Protein AF-A0A5K1CW20-F1 (afdb_monomer)

Secondary structure (DSSP, 8-state):
-HHHHHHHHHHHTHHHHHTT---------SGGG-SS---S-GGGT--TT------

pLDDT: mean 93.84, std 3.21, range [86.06, 97.94]

Organism: NCBI:txid210225

Structure (mmCIF, N/CA/C/O backbone):
data_AF-A0A5K1CW20-F1
#
_entry.id   AF-A0A5K1CW20-F1
#
loop_
_atom_site.group_PDB
_atom_site.id
_atom_site.type_symbol
_atom_site.label_atom_id
_atom_site.label_alt_id
_atom_site.la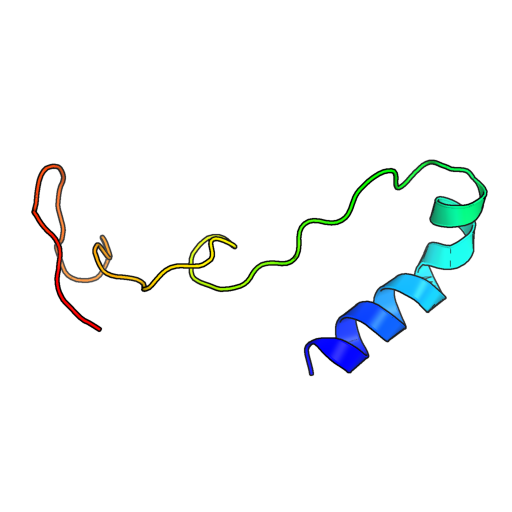bel_comp_id
_atom_site.label_asym_id
_atom_site.label_entity_id
_atom_site.label_seq_id
_atom_site.pdbx_PDB_ins_code
_atom_site.Cartn_x
_atom_site.Cartn_y
_atom_site.Cartn_z
_atom_site.occupancy
_atom_site.B_iso_or_equiv
_atom_site.auth_seq_id
_atom_site.auth_comp_id
_atom_site.auth_asym_id
_atom_site.auth_atom_id
_atom_site.pdbx_PDB_model_num
ATOM 1 N N . VAL A 1 1 ? 9.637 2.536 11.512 1.00 92.19 1 VAL A N 1
ATOM 2 C CA . VAL A 1 1 ? 8.737 3.428 10.734 1.00 92.19 1 VAL A CA 1
ATOM 3 C C . VAL A 1 1 ? 7.453 2.723 10.325 1.00 92.19 1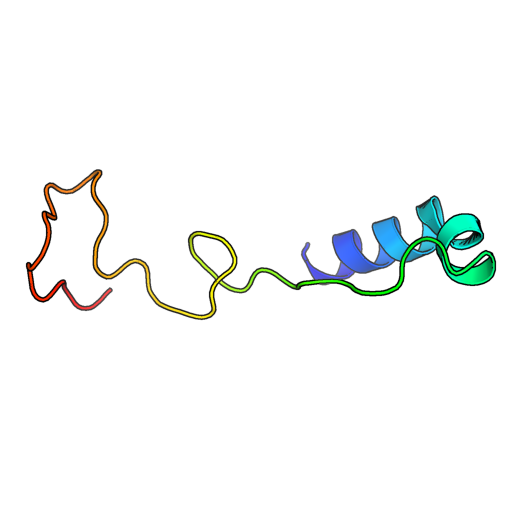 VAL A C 1
ATOM 5 O O . VAL A 1 1 ? 6.456 2.981 10.975 1.00 92.19 1 VAL A O 1
ATOM 8 N N . TYR A 1 2 ? 7.431 1.826 9.326 1.00 94.38 2 TYR A N 1
ATOM 9 C CA . TYR A 1 2 ? 6.167 1.190 8.898 1.00 94.38 2 TYR A CA 1
ATOM 10 C C . TYR A 1 2 ? 5.492 0.387 10.013 1.00 94.38 2 TYR A C 1
ATOM 12 O O . TYR A 1 2 ? 4.299 0.544 10.246 1.00 94.38 2 TYR A O 1
ATOM 20 N N . PHE A 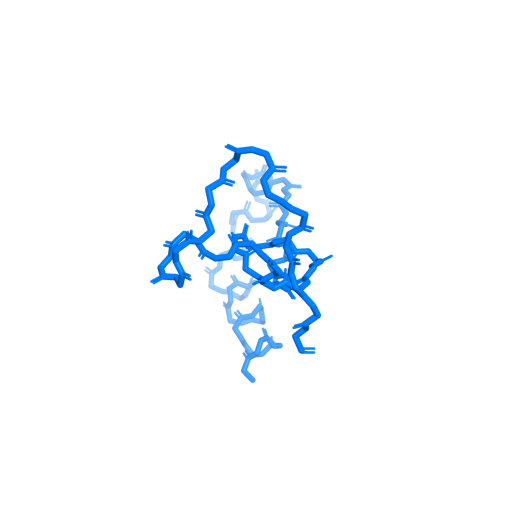1 3 ? 6.271 -0.410 10.751 1.00 95.31 3 PHE A N 1
ATOM 21 C CA . PHE A 1 3 ? 5.773 -1.136 11.920 1.00 95.31 3 PHE A CA 1
ATOM 22 C C . PHE A 1 3 ? 5.176 -0.197 12.974 1.00 95.31 3 PHE A C 1
ATOM 24 O O . PHE A 1 3 ? 4.041 -0.387 13.400 1.00 95.31 3 PHE A O 1
ATOM 31 N N . ASP A 1 4 ? 5.917 0.844 13.356 1.00 97.31 4 ASP A N 1
ATOM 32 C CA . ASP A 1 4 ? 5.479 1.793 14.384 1.00 97.31 4 ASP A CA 1
ATOM 33 C C . ASP A 1 4 ? 4.229 2.564 13.950 1.00 97.31 4 ASP A C 1
ATOM 35 O O . ASP A 1 4 ? 3.340 2.788 14.764 1.00 97.31 4 ASP A O 1
ATOM 39 N N . TYR A 1 5 ? 4.127 2.908 12.663 1.00 96.38 5 TYR A N 1
ATOM 40 C CA . TYR A 1 5 ? 2.950 3.557 12.091 1.00 96.38 5 TYR A CA 1
ATOM 41 C C . TYR A 1 5 ? 1.721 2.647 12.155 1.00 96.38 5 TYR A C 1
ATOM 43 O O . TYR A 1 5 ? 0.688 3.057 12.675 1.00 96.38 5 TYR A O 1
ATOM 51 N N . MET A 1 6 ? 1.842 1.392 11.706 1.00 96.94 6 MET A N 1
ATOM 52 C CA . MET A 1 6 ? 0.751 0.412 11.791 1.00 96.94 6 MET A CA 1
ATOM 53 C C . MET A 1 6 ? 0.335 0.155 13.242 1.00 96.94 6 MET A C 1
ATOM 55 O O . MET A 1 6 ? -0.853 0.072 13.544 1.00 96.94 6 MET A O 1
ATOM 59 N N . ARG A 1 7 ? 1.304 0.081 14.161 1.00 96.94 7 ARG A N 1
ATOM 60 C CA . ARG A 1 7 ? 1.034 -0.077 15.592 1.00 96.94 7 ARG A CA 1
ATOM 61 C C . ARG A 1 7 ? 0.294 1.133 16.155 1.00 96.94 7 ARG A C 1
ATOM 63 O O . ARG A 1 7 ? -0.690 0.953 16.862 1.00 96.94 7 ARG A O 1
ATOM 70 N N . SER A 1 8 ? 0.748 2.343 15.837 1.00 97.94 8 SER A N 1
ATOM 71 C CA . SER A 1 8 ? 0.091 3.581 16.261 1.00 97.94 8 SER A CA 1
ATOM 72 C C . SER A 1 8 ? -1.333 3.670 15.713 1.00 97.94 8 SER A C 1
ATOM 74 O O . SER A 1 8 ? -2.239 3.997 16.466 1.00 97.94 8 SER A O 1
ATOM 76 N N . PHE A 1 9 ? -1.543 3.327 14.439 1.00 97.31 9 PHE A N 1
ATOM 77 C CA . PHE A 1 9 ? -2.864 3.289 13.811 1.00 97.31 9 PHE A CA 1
ATOM 78 C C . PHE A 1 9 ? -3.795 2.291 14.509 1.00 97.31 9 PHE A C 1
ATOM 80 O O . PHE A 1 9 ? -4.929 2.622 14.838 1.00 97.31 9 PHE A O 1
ATOM 87 N N . ARG A 1 10 ? -3.304 1.082 14.808 1.00 95.56 10 ARG A N 1
ATOM 88 C CA . ARG A 1 10 ? -4.097 0.073 15.518 1.00 95.56 10 ARG A CA 1
ATOM 89 C C . ARG A 1 10 ? -4.480 0.523 16.929 1.00 95.56 10 ARG A C 1
ATOM 91 O O . ARG A 1 10 ? -5.579 0.198 17.357 1.00 95.56 10 ARG A O 1
ATOM 98 N N . VAL A 1 11 ? -3.596 1.217 17.646 1.00 97.38 11 VAL A N 1
ATOM 99 C CA . VAL A 1 11 ? -3.875 1.703 19.010 1.00 97.38 11 VAL A CA 1
ATOM 100 C C . VAL A 1 11 ? -4.853 2.878 18.995 1.00 97.38 11 VAL A C 1
ATOM 102 O O . VAL A 1 11 ? -5.797 2.874 19.771 1.00 97.38 11 VAL A O 1
ATOM 105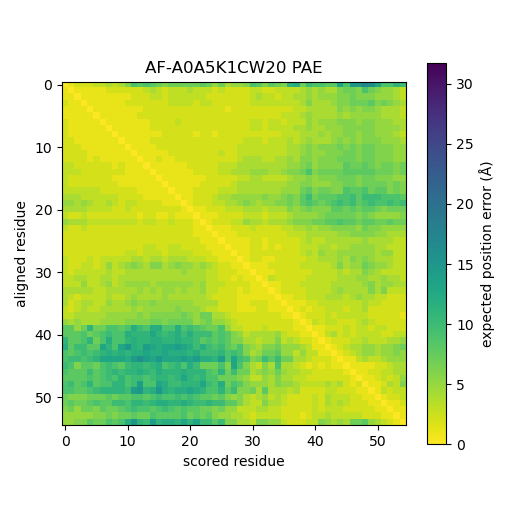 N N . GLU A 1 12 ? -4.655 3.851 18.106 1.00 97.62 12 GLU A N 1
ATOM 106 C CA . GLU A 1 12 ? -5.485 5.061 18.050 1.00 97.62 12 GLU A CA 1
ATOM 107 C C . GLU A 1 12 ? -6.924 4.766 17.606 1.00 97.62 12 GLU A C 1
ATOM 109 O 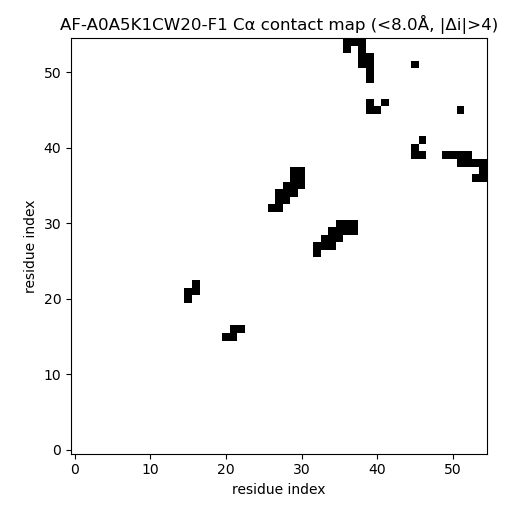O . GLU A 1 12 ? -7.871 5.353 18.119 1.00 97.62 12 GLU A O 1
ATOM 114 N N . PHE A 1 13 ? -7.102 3.833 16.667 1.00 96.69 13 PHE A N 1
ATOM 115 C CA . PHE A 1 13 ? -8.407 3.510 16.088 1.00 96.69 13 PHE A CA 1
ATOM 116 C C . PHE A 1 13 ? -9.018 2.209 16.641 1.00 96.69 13 PHE A C 1
ATOM 118 O O . PHE A 1 13 ? -9.899 1.642 15.998 1.00 96.69 13 PHE A O 1
ATOM 125 N N . ASP A 1 14 ? -8.573 1.724 17.810 1.00 96.81 14 ASP A N 1
ATOM 126 C CA . ASP A 1 14 ? -9.030 0.464 18.433 1.00 96.81 14 ASP A CA 1
ATOM 127 C C . ASP A 1 14 ? -10.563 0.350 18.493 1.00 96.81 14 ASP A C 1
ATOM 129 O O . ASP A 1 14 ? -11.123 -0.656 18.061 1.00 96.81 14 ASP A O 1
ATOM 133 N N . GLU A 1 15 ? -11.252 1.422 18.893 1.00 97.50 15 GLU A N 1
ATOM 134 C CA . GLU A 1 15 ? -12.720 1.457 18.972 1.00 97.50 15 GLU A CA 1
ATOM 135 C C . GLU A 1 15 ? -13.404 1.185 17.621 1.00 97.50 15 GLU A C 1
ATOM 137 O O . GLU A 1 15 ? -14.451 0.542 17.570 1.00 97.50 15 GLU A O 1
ATOM 142 N N . PHE A 1 16 ? -12.810 1.621 16.505 1.00 97.12 16 PHE A N 1
ATOM 143 C CA . PHE A 1 16 ? -13.353 1.387 15.163 1.00 97.12 16 PHE A CA 1
ATOM 144 C C . PHE A 1 16 ? -13.129 -0.047 14.679 1.00 97.12 16 PHE A C 1
ATOM 146 O O . PHE A 1 16 ? -13.917 -0.543 13.869 1.00 97.12 16 PHE A O 1
ATOM 153 N N . PHE A 1 17 ? -12.079 -0.712 15.168 1.00 94.88 17 PHE A N 1
ATOM 154 C CA . PHE A 1 17 ? -11.868 -2.139 14.935 1.00 94.88 17 PHE A CA 1
ATOM 155 C C . PHE A 1 17 ? -12.873 -2.973 15.728 1.00 94.88 17 PHE A C 1
ATOM 157 O O . PHE A 1 17 ? -13.516 -3.847 15.152 1.00 94.88 17 PHE A O 1
ATOM 164 N N . GLU A 1 18 ? -13.070 -2.662 17.012 1.00 96.19 18 GLU A N 1
ATOM 165 C CA . GLU A 1 18 ? -14.046 -3.350 17.871 1.00 96.19 18 GLU A CA 1
ATOM 166 C C . GLU A 1 18 ? -15.490 -3.136 17.388 1.00 96.19 18 GLU A C 1
ATOM 168 O O . GLU A 1 18 ? -16.302 -4.060 17.392 1.00 96.19 18 GLU A O 1
ATOM 173 N N . ALA A 1 19 ? -15.809 -1.939 16.887 1.00 96.69 19 ALA A N 1
ATOM 174 C CA . ALA A 1 19 ? -17.104 -1.639 16.278 1.00 96.69 19 ALA A CA 1
ATOM 175 C C . ALA A 1 19 ? -17.298 -2.265 14.880 1.00 96.69 19 ALA A C 1
ATOM 177 O O . ALA A 1 19 ? -18.379 -2.134 14.303 1.00 96.69 19 ALA A O 1
ATOM 178 N N . GLY A 1 20 ? -16.272 -2.907 14.306 1.00 94.19 20 GLY A N 1
ATOM 179 C CA . GLY A 1 20 ? -16.319 -3.502 12.966 1.00 94.19 20 GLY A CA 1
ATOM 180 C C . GLY A 1 20 ? -16.431 -2.486 11.822 1.00 94.19 20 GLY A C 1
ATOM 181 O O . GLY A 1 20 ? -16.837 -2.851 10.720 1.00 94.19 20 GLY A O 1
ATOM 182 N N . ILE A 1 21 ? -16.099 -1.214 12.069 1.00 97.31 21 ILE A N 1
ATOM 183 C CA . ILE A 1 21 ? -16.148 -0.136 11.068 1.00 97.31 21 ILE A CA 1
ATOM 184 C C . ILE A 1 21 ? -14.974 -0.265 10.093 1.00 97.31 21 ILE A C 1
ATOM 186 O O . ILE A 1 21 ? -15.146 -0.087 8.888 1.00 97.31 21 ILE A O 1
ATOM 190 N N . ILE A 1 22 ? -13.783 -0.589 10.603 1.00 96.56 22 ILE A N 1
ATOM 191 C CA . ILE A 1 22 ? -12.614 -0.905 9.776 1.00 96.56 22 ILE A CA 1
ATOM 192 C C . ILE A 1 22 ? -12.612 -2.414 9.526 1.00 96.56 22 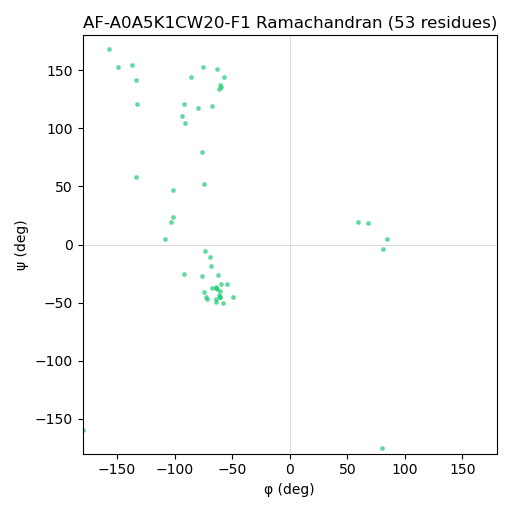ILE A C 1
ATOM 194 O O . ILE A 1 22 ? -12.272 -3.194 10.413 1.00 96.56 22 ILE A O 1
ATOM 198 N N . SER A 1 23 ? -12.997 -2.823 8.319 1.00 95.50 23 SER A N 1
ATOM 199 C CA . SER A 1 23 ? -13.068 -4.235 7.923 1.00 95.50 23 SER A CA 1
ATOM 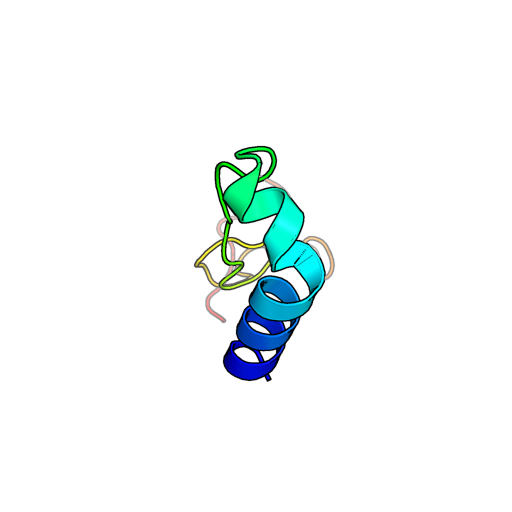200 C C . SER A 1 23 ? -11.787 -4.760 7.273 1.00 95.50 23 SER A C 1
ATOM 202 O O . SER A 1 23 ? -11.528 -5.961 7.317 1.00 95.50 23 SER A O 1
ATOM 204 N N . GLU A 1 24 ? -10.985 -3.880 6.672 1.00 95.31 24 GLU A N 1
ATOM 205 C CA . GLU A 1 24 ? -9.800 -4.248 5.899 1.00 95.31 24 GLU A CA 1
ATOM 206 C C . GLU A 1 24 ? -8.722 -3.160 5.970 1.00 95.31 24 GLU A C 1
ATOM 208 O O . GLU A 1 24 ? -9.013 -1.979 6.171 1.00 95.31 24 GLU A O 1
ATOM 213 N N . ILE A 1 25 ? -7.462 -3.575 5.814 1.00 95.81 25 ILE A N 1
ATOM 214 C CA . ILE A 1 25 ? -6.303 -2.688 5.739 1.00 95.81 25 ILE A CA 1
ATOM 215 C C . ILE A 1 25 ? -5.441 -3.110 4.550 1.00 95.81 25 ILE A C 1
ATOM 217 O O . ILE A 1 25 ? -4.902 -4.216 4.527 1.00 95.81 25 ILE A O 1
ATOM 221 N N . GLU A 1 26 ? -5.235 -2.194 3.608 1.00 96.88 26 GLU A N 1
ATOM 222 C CA . GLU A 1 26 ? -4.285 -2.374 2.513 1.00 96.88 26 GLU A CA 1
ATOM 223 C C . GLU A 1 26 ? -2.914 -1.807 2.898 1.00 96.88 26 GLU A C 1
ATOM 225 O O . GLU A 1 26 ? -2.764 -0.621 3.204 1.00 96.88 26 GLU A O 1
ATOM 230 N N . ILE A 1 27 ? -1.887 -2.661 2.886 1.00 96.56 27 ILE A N 1
ATOM 231 C CA . ILE A 1 27 ? -0.515 -2.252 3.193 1.00 96.56 27 ILE A CA 1
ATOM 232 C C . ILE A 1 27 ? 0.212 -1.909 1.899 1.00 96.56 27 ILE A C 1
ATOM 234 O O . ILE A 1 27 ? 0.547 -2.786 1.106 1.00 96.56 27 ILE A O 1
ATOM 238 N N . GLY A 1 28 ? 0.494 -0.620 1.717 1.00 96.56 28 GLY A N 1
ATOM 239 C CA . GLY A 1 28 ? 1.249 -0.136 0.570 1.00 96.56 28 GLY A CA 1
ATOM 240 C C . GLY A 1 28 ? 2.707 -0.600 0.597 1.00 96.56 28 GLY A C 1
ATOM 241 O O . GLY A 1 28 ? 3.446 -0.242 1.513 1.00 96.56 28 GLY A O 1
ATOM 242 N N . LEU A 1 29 ? 3.138 -1.357 -0.418 1.00 95.38 29 LEU A N 1
ATOM 243 C CA . LEU A 1 29 ? 4.503 -1.913 -0.498 1.00 95.38 29 LEU A CA 1
ATOM 244 C C . LEU A 1 29 ? 5.396 -1.250 -1.560 1.00 95.38 29 LEU A C 1
ATOM 246 O O . LEU A 1 29 ? 6.537 -1.669 -1.759 1.00 95.38 29 LEU A O 1
ATOM 250 N N . GLY A 1 30 ? 4.907 -0.207 -2.230 1.00 93.56 30 GLY A N 1
ATOM 251 C CA . GLY A 1 30 ? 5.633 0.458 -3.307 1.00 93.56 30 GLY A CA 1
ATOM 252 C C . GLY A 1 30 ? 4.864 1.634 -3.924 1.00 93.56 30 GLY A C 1
ATOM 253 O O . GLY A 1 30 ? 3.982 2.210 -3.275 1.00 93.56 30 GLY A O 1
ATOM 254 N N . PRO A 1 31 ? 5.210 2.057 -5.154 1.00 89.94 31 PRO A N 1
ATOM 255 C CA . PRO A 1 31 ? 4.558 3.177 -5.821 1.00 89.94 31 PRO A CA 1
ATOM 256 C C . PRO A 1 31 ? 3.065 2.892 -5.990 1.00 89.94 31 PRO A C 1
ATOM 258 O O . PRO A 1 31 ? 2.675 1.794 -6.378 1.00 89.94 31 PRO A O 1
ATOM 261 N N . CYS A 1 32 ? 2.232 3.891 -5.695 1.00 91.12 32 CYS A N 1
ATOM 262 C CA . CYS A 1 32 ? 0.771 3.750 -5.686 1.00 91.12 32 CYS A CA 1
ATOM 263 C C . CYS A 1 32 ? 0.243 2.680 -4.704 1.00 91.12 32 CYS A C 1
ATOM 265 O O . CYS A 1 32 ? -0.884 2.236 -4.861 1.00 91.12 32 CYS A O 1
ATOM 267 N N . GLY A 1 33 ? 1.034 2.272 -3.702 1.00 93.56 33 GLY A N 1
ATOM 268 C CA . GLY A 1 33 ? 0.668 1.213 -2.753 1.00 93.56 33 GLY A CA 1
ATOM 269 C C . GLY A 1 33 ? 0.899 -0.207 -3.283 1.00 93.56 33 GLY A C 1
ATOM 270 O O . GLY A 1 33 ? 0.773 -1.173 -2.539 1.00 93.56 33 GLY A O 1
ATOM 271 N N . GLU A 1 34 ? 1.311 -0.357 -4.538 1.00 95.25 34 GLU A N 1
ATOM 272 C CA . GLU A 1 34 ? 1.455 -1.659 -5.183 1.00 95.25 34 GLU A CA 1
ATOM 273 C C . GLU A 1 34 ? 2.825 -2.280 -4.894 1.00 95.25 34 GLU A C 1
ATOM 275 O O . GLU A 1 34 ? 3.849 -1.591 -4.866 1.00 95.25 34 GLU A O 1
ATOM 280 N N . LEU A 1 35 ? 2.870 -3.607 -4.749 1.00 94.88 35 LEU A N 1
ATOM 281 C CA . LEU A 1 35 ? 4.124 -4.348 -4.631 1.00 94.88 35 LEU A CA 1
ATOM 282 C C . LEU A 1 35 ? 4.795 -4.480 -6.004 1.00 94.88 35 LEU A C 1
ATOM 284 O O . LEU A 1 35 ? 4.694 -5.505 -6.677 1.00 94.88 35 LEU A O 1
ATOM 288 N N . ARG A 1 36 ? 5.466 -3.415 -6.437 1.00 93.25 36 ARG A N 1
ATOM 289 C CA . ARG A 1 36 ? 6.241 -3.390 -7.679 1.00 93.25 36 ARG A CA 1
ATOM 290 C C . ARG A 1 36 ? 7.314 -2.315 -7.658 1.00 93.25 36 ARG A C 1
ATOM 292 O O . ARG A 1 36 ? 7.292 -1.393 -6.847 1.00 93.25 36 ARG A O 1
ATOM 299 N N . TYR A 1 37 ? 8.210 -2.385 -8.630 1.00 93.56 37 TYR A N 1
ATOM 300 C CA . TYR A 1 37 ? 9.112 -1.285 -8.928 1.00 93.56 37 TYR A CA 1
ATOM 301 C C . TYR A 1 37 ? 8.387 -0.146 -9.669 1.00 93.56 37 TYR A C 1
ATOM 303 O O . TYR A 1 37 ? 7.414 -0.383 -10.401 1.00 93.56 37 TYR A O 1
ATOM 311 N N . PRO A 1 38 ? 8.853 1.107 -9.529 1.00 92.69 38 PRO A N 1
ATOM 312 C CA . PRO A 1 38 ? 8.360 2.240 -10.310 1.00 92.69 38 PRO A CA 1
ATOM 313 C C . PRO A 1 38 ? 8.880 2.216 -11.761 1.00 92.69 38 PRO A C 1
ATOM 315 O O . PRO A 1 38 ? 9.394 3.212 -12.248 1.00 92.69 38 PRO A O 1
ATOM 318 N N . SER A 1 39 ? 8.714 1.099 -12.474 1.00 90.88 39 SER A N 1
ATOM 319 C CA . SER A 1 39 ? 9.287 0.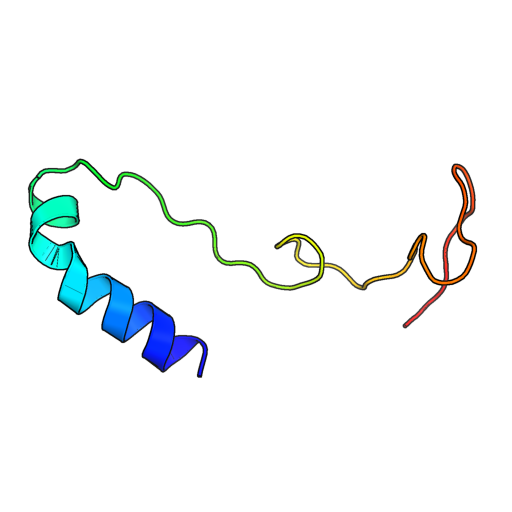851 -13.811 1.00 90.88 39 SER A CA 1
ATOM 320 C C . SER A 1 39 ? 8.704 1.689 -14.955 1.00 90.88 39 SER A C 1
ATOM 322 O O . SER A 1 39 ? 9.248 1.682 -16.054 1.00 90.88 39 SER A O 1
ATOM 324 N N . TYR A 1 40 ? 7.602 2.407 -14.735 1.00 89.56 40 TYR A N 1
ATOM 325 C CA . TYR A 1 40 ? 6.933 3.235 -15.750 1.00 89.56 40 TYR A CA 1
ATOM 326 C C . TYR A 1 40 ? 6.565 4.633 -15.223 1.00 89.56 40 TYR A C 1
ATOM 328 O O . TYR A 1 40 ? 5.395 5.026 -15.189 1.00 89.56 40 TYR A O 1
ATOM 336 N N . PRO A 1 41 ? 7.537 5.428 -14.753 1.00 89.44 41 PRO A N 1
ATOM 337 C CA . PRO A 1 41 ? 7.218 6.690 -14.117 1.00 89.44 41 PRO A CA 1
ATOM 338 C C . PRO A 1 41 ? 6.930 7.770 -15.169 1.00 89.44 41 PRO A C 1
ATOM 340 O O . PRO A 1 41 ? 7.813 8.193 -15.916 1.00 89.44 41 PRO A O 1
ATOM 343 N N . ILE A 1 42 ? 5.700 8.297 -15.167 1.00 88.06 42 ILE A N 1
ATOM 344 C CA . ILE A 1 42 ? 5.274 9.408 -16.046 1.00 88.06 42 ILE A CA 1
ATOM 345 C C . ILE A 1 42 ? 6.207 10.624 -15.898 1.00 88.06 42 ILE A C 1
ATOM 347 O O . ILE A 1 42 ? 6.496 11.321 -16.870 1.00 88.06 42 ILE A O 1
ATOM 351 N N . ARG A 1 43 ? 6.737 10.854 -14.686 1.00 86.19 43 ARG A N 1
ATOM 352 C CA . ARG A 1 43 ? 7.674 11.951 -14.389 1.00 86.19 43 ARG A CA 1
ATOM 353 C C . ARG A 1 43 ? 8.996 11.859 -15.155 1.00 86.19 43 ARG A C 1
ATOM 355 O O . ARG A 1 43 ? 9.593 12.897 -15.408 1.00 86.19 43 ARG A O 1
ATOM 362 N N . HIS A 1 44 ? 9.424 10.659 -15.546 1.00 86.06 44 HIS A N 1
ATOM 363 C CA . HIS A 1 44 ? 10.634 10.454 -16.350 1.00 86.06 44 HIS A CA 1
ATOM 364 C C . HIS A 1 44 ? 10.313 10.199 -17.829 1.00 86.06 44 HIS A C 1
ATOM 366 O O . HIS A 1 44 ? 11.106 9.612 -18.553 1.00 86.06 44 HIS A O 1
ATOM 372 N N . GLY A 1 45 ? 9.148 10.655 -18.301 1.00 88.56 45 GLY A N 1
ATOM 373 C CA . GLY A 1 45 ? 8.811 10.645 -19.724 1.00 88.56 45 GLY A CA 1
ATOM 374 C C . GLY A 1 45 ? 8.230 9.331 -20.243 1.00 88.56 45 GLY A C 1
ATOM 375 O O . GLY A 1 45 ? 7.946 9.244 -21.438 1.00 88.56 45 GLY A O 1
ATOM 376 N N . TRP A 1 46 ? 7.986 8.341 -19.376 1.00 92.94 46 TRP A N 1
ATOM 377 C CA . TRP A 1 46 ? 7.271 7.134 -19.780 1.00 92.94 46 TRP A CA 1
ATOM 378 C C . TRP A 1 46 ? 5.854 7.484 -20.258 1.00 92.94 46 TRP A C 1
ATOM 380 O O . TRP A 1 46 ? 5.128 8.249 -19.616 1.00 92.94 46 TRP A O 1
ATOM 390 N N . ARG A 1 47 ? 5.452 6.908 -21.393 1.00 91.00 47 ARG A N 1
ATOM 391 C CA . ARG A 1 47 ? 4.107 7.027 -21.965 1.00 91.00 47 ARG A CA 1
ATOM 392 C C . ARG A 1 47 ? 3.616 5.653 -22.376 1.00 91.00 47 ARG A C 1
ATOM 394 O O . ARG A 1 47 ? 4.379 4.865 -22.926 1.00 91.00 47 ARG A O 1
ATOM 401 N N . TYR A 1 48 ? 2.336 5.392 -22.156 1.00 89.44 48 TYR A N 1
ATOM 402 C CA . TYR A 1 48 ? 1.702 4.156 -22.598 1.00 89.44 48 TYR A CA 1
ATOM 403 C C . TYR A 1 48 ? 1.773 4.021 -24.13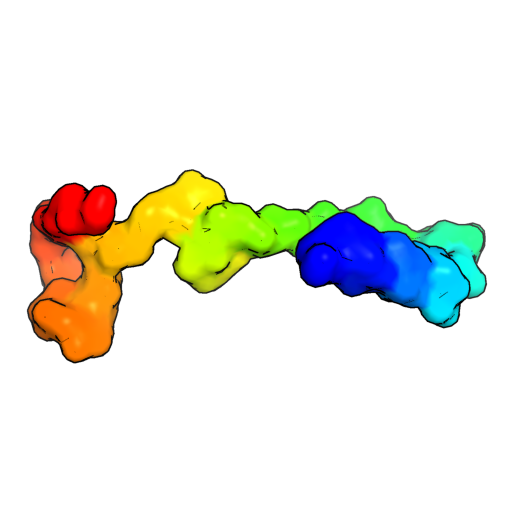4 1.00 89.44 48 TYR A C 1
ATOM 405 O O . TYR A 1 48 ? 1.507 5.015 -24.819 1.00 89.44 48 TYR A O 1
ATOM 413 N N . PRO A 1 49 ? 2.090 2.836 -24.699 1.00 93.06 49 PRO A N 1
ATOM 414 C CA . PRO A 1 49 ? 2.345 1.537 -24.058 1.00 93.06 49 PRO A CA 1
ATOM 415 C C . PRO A 1 49 ? 3.849 1.195 -23.940 1.00 93.06 49 PRO A C 1
ATOM 417 O O . PRO A 1 49 ? 4.274 0.103 -24.310 1.00 93.06 49 PRO A O 1
ATOM 420 N N . GLY A 1 50 ? 4.684 2.133 -23.487 1.00 90.81 50 GLY A N 1
ATOM 421 C CA . GLY A 1 50 ? 6.120 1.904 -23.317 1.00 90.81 50 GLY A CA 1
ATOM 422 C C . GLY A 1 50 ? 6.422 0.720 -22.392 1.00 90.81 50 GLY A C 1
ATOM 423 O O . GLY A 1 50 ? 5.732 0.507 -21.397 1.00 90.81 50 GLY A O 1
ATOM 424 N N . ILE A 1 51 ? 7.483 -0.030 -22.687 1.00 92.62 51 ILE A N 1
ATOM 425 C CA . ILE A 1 51 ? 7.826 -1.265 -21.956 1.00 92.62 51 ILE A CA 1
ATOM 426 C C . ILE A 1 51 ? 8.290 -1.031 -20.507 1.00 92.62 51 ILE A C 1
ATOM 428 O O . ILE A 1 51 ? 8.241 -1.952 -19.697 1.00 92.62 51 ILE A O 1
ATOM 432 N N . GLY A 1 52 ? 8.698 0.198 -20.172 1.00 93.06 52 GLY A N 1
ATOM 433 C CA . GLY A 1 52 ? 9.277 0.527 -18.869 1.00 93.06 52 GLY A CA 1
ATOM 434 C C . GLY A 1 52 ? 10.753 0.140 -18.759 1.00 93.06 52 GLY A C 1
ATOM 435 O O . GLY A 1 52 ? 11.372 -0.281 -19.735 1.00 93.06 52 GLY A O 1
ATOM 436 N N . GLU A 1 53 ? 11.322 0.315 -17.570 1.00 92.06 53 GLU A N 1
ATOM 437 C CA . GLU A 1 53 ? 12.742 0.080 -17.293 1.00 92.06 53 GLU A CA 1
ATOM 438 C C . GLU A 1 53 ? 12.935 -0.651 -15.955 1.00 92.06 53 GLU A C 1
ATOM 440 O O . GLU A 1 53 ? 12.104 -0.563 -15.041 1.00 92.06 53 GLU A O 1
ATOM 445 N N . PHE A 1 54 ? 14.049 -1.376 -15.828 1.00 92.31 54 PHE A N 1
ATOM 446 C CA . PHE A 1 54 ? 14.496 -1.874 -14.526 1.00 92.31 54 PHE A CA 1
ATOM 447 C C . PHE A 1 54 ? 14.828 -0.697 -13.602 1.00 92.31 54 PHE A C 1
ATOM 449 O O . PHE A 1 54 ? 15.170 0.389 -14.071 1.00 92.31 54 PHE A O 1
ATOM 456 N N . GLN A 1 55 ? 14.665 -0.905 -12.297 1.00 86.38 55 GLN A N 1
ATOM 457 C CA . GLN A 1 55 ? 14.913 0.094 -11.257 1.00 86.38 55 GLN A CA 1
ATOM 458 C C . GLN A 1 55 ? 16.046 -0.372 -10.352 1.00 86.38 55 GLN A C 1
ATOM 460 O O . GLN A 1 55 ? 16.092 -1.593 -10.077 1.00 86.38 55 GLN A O 1
#

Sequence (55 aa):
VYFDYMRSFRVEFDEFFEAGIISEIEIGLGPCGELRYPSYPIRHGWRYPGIGEFQ

InterPro domains:
  IPR001554 Glycoside hydrolase, family 14 [PF01373] (1-55)
  IPR001554 Glycoside hydrolase, family 14 [PTHR31352] (1-55)
  IPR017853 Glycoside hydrolase superfamily [SSF51445] (1-55)

Mean predicted aligned error: 4.28 Å

Nearest PDB structures (foldseek):
  2dqx-assembly1_A  TM=1.010E+00  e=4.476E-03  Glycine max
  1q6g-assembly1_A  TM=1.003E+00  e=4.184E-03  Glycine max
  1wds-assembly1_A  TM=9.989E-01  e=6.270E-03  Glycine max
  5wqs-assembly1_A  TM=1.007E+00  e=2.415E-02  Ipomoea batatas

Foldseek 3Di:
DLVVVVVVVCVVCVVCVVVCVCVDDQQQCEVVSDVDYPQQDVVVVRDPPDPGDDD

Radius of gyration: 16.99 Å; Cα contacts (8 Å, |Δi|>4): 34; chains: 1; bounding box: 32×16×43 Å

Solvent-accessible surface area (backbone atoms only — not comparable to full-atom values): 3607 Å² total; per-residue (Å²): 104,72,66,57,49,54,51,49,52,53,62,76,45,41,69,40,50,77,69,57,71,58,81,77,84,87,76,62,64,38,63,96,38,38,85,53,77,75,32,65,44,59,92,79,69,46,52,91,88,59,90,57,50,90,127